Protein AF-A0A453TBJ2-F1 (afdb_monomer)

Nearest PDB structures (foldseek):
  1fzt-assembly1_A  TM=4.111E-01  e=8.953E+00  Schizosaccharomyces pombe

Foldseek 3Di:
DPVVPDDPVNVLVVLAPDQAEQEEDDPVSVVVQVSSCVSHPPVRHYHYHYPDDDDDDPACDDPRDRVCVVCVDLVNVVVDDDPPQDPVNNVVCSVCVVVVVVVVVVVVVD

Sequence (110 aa):
MDYSKMGSEKAKEMIKDKCVTVVGYGNSALDIANECANINGMEKPCTMVVRTKQWIIPNFYAWGINISNFYLTRFAELLIHKPGEGFLLSILATVLTPLVLQHVSILYNS

InterPro domains:
  IPR020946 Flavin monooxygenase-like [PF00743] (10-82)
  IPR036188 FAD/NAD(P)-binding domain superfamily [G3DSA:3.50.50.60] (2-77)
  IPR036188 FAD/NAD(P)-binding domain superfamily [SSF51905] (13-59)

Structure (mmCIF, N/CA/C/O backbone):
data_AF-A0A453TBJ2-F1
#
_entry.id   AF-A0A453TBJ2-F1
#
loop_
_atom_site.group_PDB
_atom_site.id
_atom_site.type_symbol
_atom_site.label_atom_id
_atom_site.label_alt_id
_atom_site.label_comp_id
_atom_site.label_asym_id
_atom_site.label_entity_id
_atom_site.label_seq_id
_atom_site.pdbx_PDB_ins_code
_atom_site.Cartn_x
_atom_site.Cartn_y
_atom_site.Cartn_z
_atom_site.occupancy
_atom_site.B_iso_or_equiv
_atom_site.auth_seq_id
_atom_site.auth_comp_id
_atom_site.auth_asym_id
_atom_site.auth_atom_id
_atom_site.pdbx_PDB_model_num
ATOM 1 N N . MET A 1 1 ? -23.161 13.643 2.243 1.00 68.12 1 MET A N 1
ATOM 2 C CA . MET A 1 1 ? -22.044 13.750 3.208 1.00 68.12 1 MET A CA 1
ATOM 3 C C . MET A 1 1 ? -20.788 14.017 2.395 1.00 68.12 1 MET A C 1
ATOM 5 O O . MET A 1 1 ? -20.590 13.317 1.412 1.00 68.12 1 MET A O 1
ATOM 9 N N . ASP A 1 2 ? -20.019 15.057 2.713 1.00 84.25 2 ASP A N 1
ATOM 10 C CA . ASP A 1 2 ? -18.850 15.460 1.916 1.00 84.25 2 ASP A CA 1
ATOM 11 C C . ASP A 1 2 ? -17.576 14.827 2.506 1.00 84.25 2 ASP A C 1
ATOM 13 O O . ASP A 1 2 ? -16.939 15.393 3.393 1.00 84.25 2 ASP A O 1
ATOM 17 N N . TYR A 1 3 ? -17.256 13.599 2.076 1.00 80.19 3 TYR A N 1
ATOM 18 C CA . TYR A 1 3 ? -16.132 12.807 2.609 1.00 80.19 3 TYR A CA 1
ATOM 19 C C . TYR A 1 3 ? -14.767 13.450 2.347 1.00 80.19 3 TYR A C 1
ATOM 21 O O . TYR A 1 3 ? -13.833 13.236 3.110 1.00 80.19 3 TYR A O 1
ATOM 29 N N . SER A 1 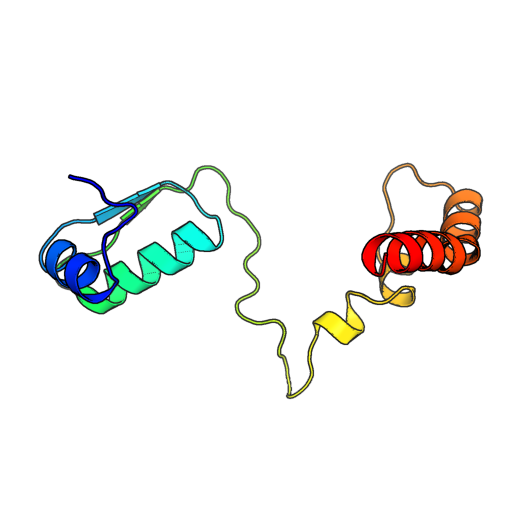4 ? -14.665 14.284 1.310 1.00 82.19 4 SER A N 1
ATOM 30 C CA . SER A 1 4 ? -13.430 14.989 0.950 1.00 82.19 4 SER A CA 1
ATOM 31 C C . SER A 1 4 ? -12.973 15.998 2.012 1.00 82.19 4 SER A C 1
ATOM 33 O O . SER A 1 4 ? -11.787 16.286 2.129 1.00 82.19 4 SER A O 1
ATOM 35 N N . LYS A 1 5 ? -13.911 16.507 2.821 1.00 87.81 5 LYS A N 1
ATOM 36 C CA . LYS A 1 5 ? -13.659 17.456 3.918 1.00 87.81 5 LYS A CA 1
ATOM 37 C C . LYS A 1 5 ? -13.652 16.779 5.289 1.00 87.81 5 LYS A C 1
ATOM 39 O O . LYS A 1 5 ? -13.664 17.453 6.320 1.00 87.81 5 LYS A O 1
ATOM 44 N N . MET A 1 6 ? -13.700 15.450 5.319 1.00 84.19 6 MET A N 1
ATOM 45 C CA . MET A 1 6 ? -13.696 14.687 6.557 1.00 84.19 6 MET A CA 1
ATOM 46 C C . MET A 1 6 ? -12.268 14.616 7.102 1.00 84.19 6 MET A C 1
ATOM 48 O O . MET A 1 6 ? -11.373 14.092 6.450 1.00 84.19 6 MET A O 1
ATOM 52 N N . GLY A 1 7 ? -12.049 15.165 8.298 1.00 87.94 7 GLY A N 1
ATOM 53 C CA . GLY A 1 7 ? -10.768 15.029 8.998 1.00 87.94 7 GLY A CA 1
ATOM 54 C C . GLY A 1 7 ? -10.516 13.593 9.475 1.00 87.94 7 GLY A C 1
ATOM 55 O O . GLY A 1 7 ? -11.464 12.819 9.637 1.00 87.94 7 GLY A O 1
ATOM 56 N N . SER A 1 8 ? -9.250 13.262 9.756 1.00 87.19 8 SER A N 1
ATOM 57 C CA . SER A 1 8 ? -8.821 11.906 10.145 1.00 87.19 8 SER A CA 1
ATOM 58 C C . SER A 1 8 ? -9.580 11.357 11.353 1.00 87.19 8 SER A C 1
ATOM 60 O O . SER A 1 8 ? -9.993 10.204 11.350 1.00 87.19 8 SER A O 1
ATOM 62 N N . GLU A 1 9 ? -9.814 12.181 12.374 1.00 89.38 9 GLU A N 1
ATOM 63 C CA . GLU A 1 9 ? -10.438 11.730 13.623 1.00 89.38 9 GLU A CA 1
ATOM 64 C C . GLU A 1 9 ? -11.899 11.316 13.416 1.00 89.38 9 GLU A C 1
ATOM 66 O O . GLU A 1 9 ? -12.311 10.241 13.847 1.00 89.38 9 GLU A O 1
ATOM 71 N N . LYS A 1 10 ? -12.658 12.100 12.639 1.00 90.69 10 LYS A N 1
ATOM 72 C CA . LYS A 1 10 ? -14.038 11.743 12.270 1.00 90.69 10 LYS A CA 1
ATOM 73 C C . LYS A 1 10 ? -14.088 10.491 11.396 1.00 90.69 10 LYS A C 1
ATOM 75 O O . LYS A 1 10 ? -15.009 9.690 11.532 1.00 90.69 10 LYS A O 1
ATOM 80 N N . ALA A 1 11 ? -1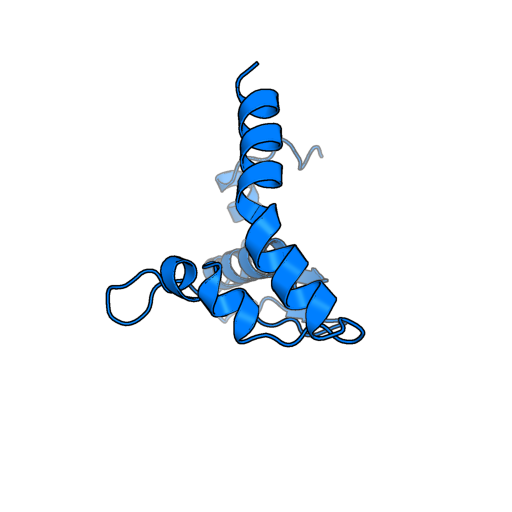3.108 10.305 10.510 1.00 89.19 11 ALA A N 1
ATOM 81 C CA . ALA A 1 11 ? -13.021 9.099 9.692 1.00 89.19 11 ALA A CA 1
ATOM 82 C C . ALA A 1 11 ? -12.773 7.850 10.558 1.00 89.19 11 ALA A C 1
ATOM 84 O O . ALA A 1 11 ? -13.446 6.837 10.368 1.00 89.19 11 ALA A O 1
ATOM 85 N N . LYS A 1 12 ? -11.890 7.938 11.563 1.00 90.81 12 LYS A N 1
ATOM 86 C CA . LYS A 1 12 ? -11.621 6.840 12.507 1.00 90.81 12 LYS A CA 1
ATOM 87 C C . LYS A 1 12 ? -12.863 6.440 13.299 1.00 90.81 12 LYS A C 1
ATOM 89 O O . LYS A 1 12 ? -13.183 5.255 13.366 1.00 90.81 12 LYS A O 1
ATOM 94 N N . GLU A 1 13 ? -13.600 7.412 13.838 1.00 91.75 13 GLU A N 1
ATOM 95 C CA . GLU A 1 13 ? -14.873 7.160 14.530 1.00 91.75 13 GLU A CA 1
ATOM 96 C C . GLU A 1 13 ? -15.902 6.487 13.616 1.00 91.75 13 GLU A C 1
ATOM 98 O O . GLU A 1 13 ? -16.654 5.617 14.049 1.00 91.75 13 GLU A O 1
ATOM 103 N N . MET A 1 14 ? -15.923 6.855 12.332 1.00 89.25 14 MET A N 1
ATOM 104 C CA . MET A 1 14 ? -16.824 6.245 11.360 1.00 89.25 14 MET A CA 1
ATOM 105 C C . MET A 1 14 ? -16.438 4.823 10.965 1.00 89.25 14 MET A C 1
ATOM 107 O O . MET A 1 14 ? -17.331 4.085 10.550 1.00 89.25 14 MET A O 1
ATOM 111 N N . ILE A 1 15 ? -15.159 4.461 11.023 1.00 91.00 15 ILE A N 1
ATOM 112 C CA . ILE A 1 15 ? -14.652 3.128 10.667 1.00 91.00 15 ILE A CA 1
ATOM 113 C C . ILE A 1 15 ? -14.777 2.159 11.840 1.00 91.00 15 ILE A C 1
ATOM 115 O O . ILE A 1 15 ? -15.004 0.963 11.621 1.00 91.00 15 ILE A O 1
ATOM 119 N N . LYS A 1 16 ? -14.657 2.681 13.066 1.00 91.44 16 LYS A N 1
ATOM 120 C CA . LYS A 1 16 ? -14.771 1.902 14.291 1.00 91.44 16 LYS A CA 1
ATOM 121 C C . LYS A 1 16 ? -16.045 1.067 14.266 1.00 91.44 16 LYS A C 1
ATOM 123 O O . LYS A 1 16 ? -17.127 1.547 13.926 1.00 91.44 16 LYS A O 1
ATOM 128 N N . ASP A 1 17 ? -15.899 -0.198 14.627 1.00 90.25 17 ASP A N 1
ATOM 129 C CA . ASP A 1 17 ? -16.997 -1.142 14.752 1.00 90.25 17 ASP A CA 1
ATOM 130 C C . ASP A 1 17 ? -17.713 -1.518 13.441 1.00 90.25 17 ASP A C 1
ATOM 132 O O . ASP A 1 17 ? -18.766 -2.163 13.488 1.00 90.25 17 ASP A O 1
ATOM 136 N N . LYS A 1 18 ? -17.138 -1.211 12.271 1.00 90.12 18 LYS A N 1
ATOM 137 C CA . LYS A 1 18 ? -17.712 -1.572 10.965 1.00 90.12 18 LYS A CA 1
ATOM 138 C C . LYS A 1 18 ? -16.867 -2.589 10.208 1.00 90.12 18 LYS A C 1
ATOM 140 O O . LYS A 1 18 ? -15.643 -2.529 10.209 1.00 90.12 18 LYS A O 1
ATOM 145 N N . CYS A 1 19 ? -17.537 -3.484 9.482 1.00 90.69 19 CYS A N 1
ATOM 146 C CA . CYS A 1 19 ? -16.883 -4.366 8.520 1.00 90.69 19 CYS A CA 1
ATOM 147 C C . CYS A 1 19 ? -16.519 -3.564 7.265 1.00 90.69 19 CYS A C 1
ATOM 149 O O . CYS A 1 19 ? -17.401 -3.153 6.509 1.00 90.69 19 CYS A O 1
ATOM 151 N N . VAL A 1 20 ? -15.225 -3.334 7.048 1.00 93.75 20 VAL A N 1
ATOM 152 C CA . VAL A 1 20 ? -14.720 -2.569 5.902 1.00 93.75 20 VAL A CA 1
ATOM 153 C C . VAL A 1 20 ? -14.164 -3.517 4.850 1.00 93.75 20 VAL A C 1
ATOM 155 O O . VAL A 1 20 ? -13.367 -4.403 5.160 1.00 93.75 20 VAL A O 1
ATOM 158 N N . THR A 1 21 ? -14.564 -3.302 3.595 1.00 95.12 21 THR A N 1
ATOM 159 C CA . THR A 1 21 ? -13.961 -3.962 2.434 1.00 95.12 21 THR A CA 1
ATOM 160 C C . THR A 1 21 ? -13.258 -2.930 1.562 1.00 95.12 21 THR A C 1
ATOM 162 O O . THR A 1 21 ? -13.902 -2.014 1.054 1.00 95.12 21 THR A O 1
ATOM 165 N N . VAL A 1 22 ? -11.948 -3.083 1.376 1.00 94.81 22 VAL A N 1
ATOM 166 C CA . VAL A 1 22 ? -11.139 -2.227 0.500 1.00 94.81 22 VAL A CA 1
ATOM 167 C C . VAL A 1 22 ? -10.960 -2.920 -0.845 1.00 94.81 22 VAL A C 1
ATOM 169 O O . VAL A 1 22 ? -10.534 -4.071 -0.909 1.00 94.81 22 VAL A O 1
ATOM 172 N N . VAL A 1 23 ? -11.283 -2.227 -1.935 1.00 94.69 23 VAL A N 1
ATOM 173 C CA . VAL A 1 23 ? -11.125 -2.755 -3.296 1.00 94.69 23 VAL A CA 1
ATOM 174 C C . VAL A 1 23 ? -9.924 -2.088 -3.953 1.00 94.69 23 VAL A C 1
ATOM 176 O O . VAL A 1 23 ? -9.929 -0.881 -4.180 1.00 94.69 23 VAL A O 1
ATOM 179 N N . GLY A 1 24 ? -8.911 -2.882 -4.292 1.00 92.44 24 GLY A N 1
ATOM 180 C CA . GLY A 1 24 ? -7.666 -2.402 -4.887 1.00 92.44 24 GLY A CA 1
ATOM 181 C C . GLY A 1 24 ? -6.429 -2.803 -4.086 1.00 92.44 24 GLY A C 1
ATOM 182 O O . GLY A 1 24 ? -6.520 -3.224 -2.940 1.00 92.44 24 GLY A O 1
ATOM 183 N N . TYR A 1 25 ? -5.268 -2.684 -4.728 1.00 91.75 25 TYR A N 1
ATOM 184 C CA . TYR A 1 25 ? -3.961 -3.063 -4.175 1.00 91.75 25 TYR A CA 1
ATOM 185 C C . TYR A 1 25 ? -2.882 -2.035 -4.554 1.00 91.75 25 TYR A C 1
ATOM 187 O O . TYR A 1 25 ? -1.759 -2.379 -4.899 1.00 91.75 25 TYR A O 1
ATOM 195 N N . GLY A 1 26 ? -3.258 -0.756 -4.592 1.00 90.38 26 GLY A N 1
ATOM 196 C CA . GLY A 1 26 ? -2.299 0.344 -4.710 1.00 90.38 26 GLY A CA 1
ATOM 197 C C . GLY A 1 26 ? -1.855 0.830 -3.330 1.00 90.38 26 GLY A C 1
ATOM 198 O O . GLY A 1 26 ? -2.463 0.459 -2.326 1.00 90.38 26 GLY A O 1
ATOM 199 N N . ASN A 1 27 ? -0.860 1.719 -3.290 1.00 88.50 27 ASN A N 1
ATOM 200 C CA . ASN A 1 27 ? -0.322 2.278 -2.041 1.00 88.50 27 ASN A CA 1
ATOM 201 C C . ASN A 1 27 ? -1.429 2.840 -1.131 1.00 88.50 27 ASN A C 1
ATOM 203 O O . ASN A 1 27 ? -1.569 2.399 0.001 1.00 88.50 27 ASN A O 1
ATOM 207 N N . SER A 1 28 ? -2.321 3.681 -1.666 1.00 90.56 28 SER A N 1
ATOM 208 C CA . SER A 1 28 ? -3.427 4.246 -0.880 1.00 90.56 28 SER A CA 1
ATOM 209 C C . SER A 1 28 ? -4.401 3.190 -0.346 1.00 90.56 28 SER A C 1
ATOM 211 O O . SER A 1 28 ? -4.927 3.338 0.749 1.00 90.56 28 SER A O 1
ATOM 213 N N . ALA A 1 29 ? -4.661 2.118 -1.103 1.00 92.62 29 ALA A N 1
ATOM 214 C CA . ALA A 1 29 ? -5.560 1.052 -0.658 1.00 92.62 29 ALA A CA 1
ATOM 215 C C . ALA A 1 29 ? -4.949 0.257 0.506 1.00 92.62 29 ALA A C 1
ATOM 217 O O . ALA A 1 29 ? -5.661 -0.125 1.433 1.00 92.62 29 ALA A O 1
ATOM 218 N N . LEU A 1 30 ? -3.634 0.035 0.465 1.00 92.06 30 LEU A N 1
ATOM 219 C CA . LEU A 1 30 ? -2.886 -0.612 1.540 1.00 92.06 30 LEU A CA 1
ATOM 220 C C . LEU A 1 30 ? -2.859 0.250 2.796 1.00 92.06 30 LEU A C 1
ATOM 222 O O . LEU A 1 30 ? -3.147 -0.268 3.871 1.00 92.06 30 LEU A O 1
ATOM 226 N N . ASP A 1 31 ? -2.601 1.548 2.648 1.00 91.81 31 ASP A N 1
ATOM 227 C CA . ASP A 1 31 ? -2.606 2.493 3.765 1.00 91.81 31 ASP A CA 1
ATOM 228 C C . ASP A 1 31 ? -3.980 2.513 4.454 1.00 91.81 31 ASP A C 1
ATOM 230 O O . ASP A 1 31 ? -4.072 2.306 5.663 1.00 91.81 31 ASP A O 1
ATOM 234 N N . ILE A 1 32 ? -5.065 2.628 3.678 1.00 92.44 32 ILE A N 1
ATOM 235 C CA . ILE A 1 32 ? -6.443 2.610 4.199 1.00 92.44 32 ILE A CA 1
ATOM 236 C C . ILE A 1 32 ? -6.764 1.282 4.891 1.00 92.44 32 ILE A C 1
ATOM 238 O O . ILE A 1 32 ? -7.367 1.270 5.965 1.00 92.44 32 ILE A O 1
ATOM 242 N N . ALA A 1 3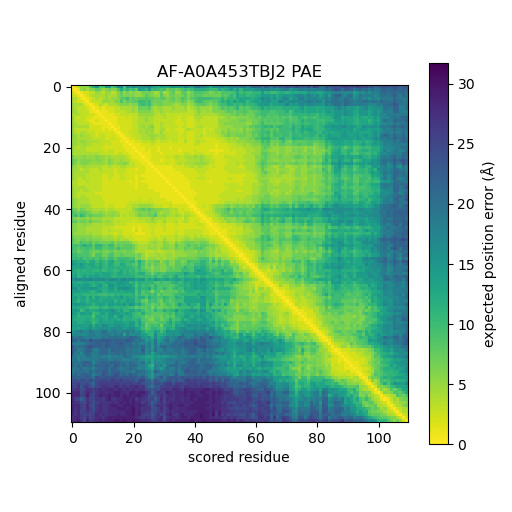3 ? -6.392 0.149 4.293 1.00 93.50 33 ALA A N 1
ATOM 243 C CA . ALA A 1 33 ? -6.661 -1.155 4.890 1.00 93.50 33 ALA A CA 1
ATOM 244 C C . ALA A 1 33 ? -5.883 -1.359 6.193 1.00 93.50 33 ALA A C 1
ATOM 246 O O . ALA A 1 33 ? -6.426 -1.927 7.140 1.00 93.50 33 ALA A O 1
ATOM 247 N N . ASN A 1 34 ? -4.647 -0.861 6.259 1.00 92.56 34 ASN A N 1
ATOM 248 C CA . ASN A 1 34 ? -3.828 -0.908 7.462 1.00 92.56 34 ASN A CA 1
ATOM 249 C C . ASN A 1 34 ? -4.421 -0.028 8.574 1.00 92.56 34 ASN A C 1
ATOM 251 O O . ASN A 1 34 ? -4.548 -0.476 9.712 1.00 92.56 34 ASN A O 1
ATOM 255 N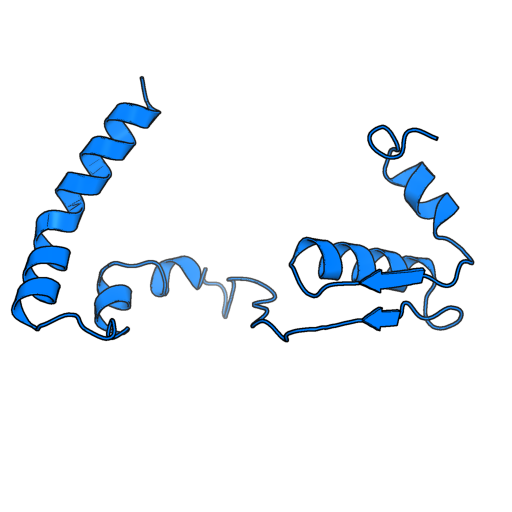 N . GLU A 1 35 ? -4.885 1.183 8.245 1.00 92.19 35 GLU A N 1
ATOM 256 C CA . GLU A 1 35 ? -5.614 2.037 9.191 1.00 92.19 35 GLU A CA 1
ATOM 257 C C . GLU A 1 35 ? -6.886 1.356 9.711 1.00 92.19 35 GLU A C 1
ATOM 259 O O . GLU A 1 35 ? -7.121 1.314 10.920 1.00 92.19 35 GLU A O 1
ATOM 264 N N . CYS A 1 36 ? -7.685 0.766 8.819 1.00 93.00 36 CYS A N 1
ATOM 265 C CA . CYS A 1 36 ? -8.914 0.069 9.196 1.00 93.00 36 CYS A CA 1
ATOM 266 C C . CYS A 1 36 ? -8.636 -1.153 10.085 1.00 93.00 36 CYS A C 1
ATOM 268 O O . CYS A 1 36 ? -9.351 -1.371 11.065 1.00 93.00 36 CYS A O 1
ATOM 270 N N . ALA A 1 37 ? -7.600 -1.935 9.769 1.00 93.19 37 ALA A N 1
ATOM 271 C CA . ALA A 1 37 ? -7.179 -3.081 10.571 1.00 93.19 37 ALA A CA 1
ATOM 272 C C . ALA A 1 37 ? -6.675 -2.656 11.960 1.00 93.19 37 ALA A C 1
ATOM 274 O O . ALA A 1 37 ? -6.998 -3.307 12.951 1.00 93.19 37 ALA A O 1
ATOM 275 N N . ASN A 1 38 ? -5.945 -1.542 12.051 1.00 92.94 38 ASN A N 1
ATOM 276 C CA . ASN A 1 38 ? -5.448 -1.015 13.321 1.00 92.94 38 ASN A CA 1
ATOM 277 C C . ASN A 1 38 ? -6.577 -0.502 14.235 1.00 92.94 38 ASN A C 1
ATOM 279 O O . ASN A 1 38 ? -6.506 -0.663 15.449 1.00 92.94 38 ASN A O 1
ATOM 283 N N . ILE A 1 39 ? -7.632 0.096 13.668 1.00 93.12 39 ILE A N 1
ATOM 284 C CA . ILE A 1 39 ? -8.772 0.625 14.440 1.00 93.12 39 ILE A CA 1
ATOM 285 C C . ILE A 1 39 ? -9.677 -0.497 14.962 1.00 93.12 39 ILE A C 1
ATOM 287 O O . ILE A 1 39 ? -10.117 -0.447 16.109 1.00 93.12 39 ILE A O 1
ATOM 291 N N . ASN A 1 40 ? -9.986 -1.484 14.117 1.00 91.12 40 ASN A N 1
ATOM 292 C CA . ASN A 1 40 ? -10.972 -2.524 14.426 1.00 91.12 40 ASN A CA 1
ATOM 293 C C . ASN A 1 40 ? -10.366 -3.791 15.050 1.00 91.12 40 ASN A C 1
ATOM 295 O O . ASN A 1 40 ? -11.095 -4.609 15.615 1.00 91.12 40 ASN A O 1
ATOM 299 N N . GLY A 1 41 ? -9.046 -3.965 14.955 1.00 88.44 41 GLY A N 1
ATOM 300 C CA . GLY A 1 41 ? -8.348 -5.132 15.478 1.00 88.44 41 GLY A CA 1
ATOM 301 C C . GLY A 1 41 ? -8.830 -6.447 14.858 1.00 88.44 41 GLY A C 1
ATOM 302 O O . GLY A 1 41 ? -9.342 -6.495 13.739 1.00 88.44 41 GLY A O 1
ATOM 303 N N . MET A 1 42 ? -8.661 -7.545 15.601 1.00 86.62 42 MET A N 1
ATOM 304 C CA . MET A 1 42 ? -9.058 -8.880 15.134 1.00 86.62 42 MET A CA 1
ATOM 305 C C . MET A 1 42 ? -10.566 -9.148 15.238 1.00 86.62 42 MET A C 1
ATOM 307 O O . MET A 1 42 ? -11.050 -10.090 14.616 1.00 86.62 42 MET A O 1
ATOM 311 N N . GLU A 1 43 ? -11.316 -8.342 15.998 1.00 88.75 43 GLU A N 1
ATOM 312 C CA . GLU A 1 43 ? -12.757 -8.550 16.199 1.00 88.75 43 GLU A CA 1
ATOM 313 C C . GLU A 1 43 ? -13.569 -8.274 14.928 1.00 88.75 43 GLU A C 1
ATOM 315 O O . GLU A 1 43 ? -14.550 -8.966 14.652 1.00 88.75 43 GLU A O 1
ATOM 320 N N . LYS A 1 44 ? -13.156 -7.278 14.133 1.00 89.56 44 LYS A N 1
ATOM 321 C CA . LYS A 1 44 ? -13.805 -6.904 12.868 1.00 89.56 44 LYS A CA 1
ATOM 322 C C . LYS A 1 44 ? -12.762 -6.782 11.756 1.00 89.56 44 LYS A C 1
ATOM 324 O O . LYS A 1 44 ? -12.245 -5.688 11.516 1.00 89.56 44 LYS A O 1
ATOM 329 N N . PRO A 1 45 ? -12.443 -7.892 11.065 1.00 87.69 45 PRO A N 1
ATOM 330 C CA . PRO A 1 45 ? -11.358 -7.911 10.095 1.00 87.69 45 PRO A CA 1
ATOM 331 C C . PRO A 1 45 ? -11.652 -7.007 8.892 1.00 87.69 45 PRO A C 1
ATOM 333 O O . PRO A 1 45 ? -12.759 -6.996 8.346 1.00 87.69 45 PRO A O 1
ATOM 336 N N . CYS A 1 46 ? -10.630 -6.278 8.441 1.00 92.62 46 CYS A N 1
ATOM 337 C CA . CYS A 1 46 ? -10.669 -5.555 7.174 1.00 92.62 46 CYS A CA 1
ATOM 338 C C . CYS A 1 46 ? -10.411 -6.536 6.022 1.00 92.62 46 CYS A C 1
ATOM 340 O O . CYS A 1 46 ? -9.385 -7.215 5.996 1.00 92.62 46 CYS A O 1
ATOM 342 N N . THR A 1 47 ? -11.340 -6.622 5.068 1.00 94.06 47 THR A N 1
ATOM 343 C CA . THR A 1 47 ? -11.195 -7.496 3.895 1.00 94.06 47 THR A CA 1
ATOM 344 C C . THR A 1 47 ? -10.672 -6.692 2.713 1.00 94.06 47 THR A C 1
ATOM 346 O O . THR A 1 47 ? -11.236 -5.657 2.370 1.00 94.06 47 THR A O 1
ATOM 349 N N . MET A 1 48 ? -9.620 -7.168 2.049 1.00 94.31 48 MET A N 1
ATOM 350 C CA . MET A 1 48 ? -9.100 -6.535 0.836 1.00 94.31 48 MET A CA 1
ATOM 351 C C . MET A 1 48 ? -9.385 -7.399 -0.392 1.00 94.31 48 MET A C 1
ATOM 353 O O . MET A 1 48 ? -9.044 -8.579 -0.427 1.00 94.31 48 MET A O 1
ATOM 357 N N . VAL A 1 49 ? -9.984 -6.798 -1.420 1.00 95.00 49 VAL A N 1
ATOM 358 C CA . VAL A 1 49 ? -10.259 -7.446 -2.706 1.00 95.00 49 VAL A CA 1
ATOM 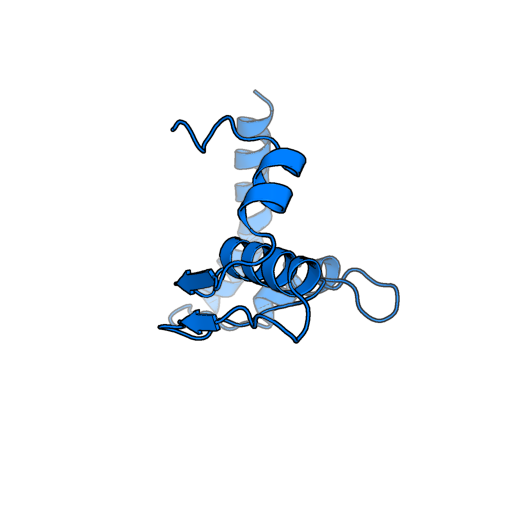359 C C . VAL A 1 49 ? -9.244 -6.967 -3.735 1.00 95.00 49 VAL A C 1
ATOM 361 O O . VAL A 1 49 ? -9.250 -5.806 -4.155 1.00 95.00 49 VAL A O 1
ATOM 364 N N . VAL A 1 50 ? -8.381 -7.884 -4.168 1.00 94.00 50 VAL A N 1
ATOM 365 C CA . VAL A 1 50 ? -7.266 -7.609 -5.079 1.00 94.00 50 VAL A CA 1
ATOM 366 C C . VAL A 1 50 ? -7.545 -8.222 -6.446 1.00 94.00 50 VAL A C 1
ATOM 368 O O . VAL A 1 50 ? -7.759 -9.425 -6.556 1.00 94.00 50 VAL A O 1
ATOM 371 N N . ARG A 1 51 ? -7.515 -7.401 -7.504 1.00 91.38 51 ARG A N 1
ATOM 372 C CA . ARG A 1 51 ? -7.594 -7.887 -8.896 1.00 91.38 51 ARG A CA 1
ATOM 373 C C . ARG A 1 51 ? -6.237 -8.366 -9.406 1.00 91.38 51 ARG A C 1
ATOM 375 O O . ARG A 1 51 ? -6.118 -9.475 -9.910 1.00 91.38 51 ARG A O 1
ATOM 382 N N . THR A 1 52 ? -5.218 -7.523 -9.240 1.00 88.88 52 THR A N 1
ATOM 383 C CA . THR A 1 52 ? -3.852 -7.770 -9.709 1.00 88.88 52 THR A CA 1
ATOM 384 C C . THR A 1 52 ? -2.889 -7.475 -8.574 1.00 88.88 52 THR A C 1
ATOM 386 O O . THR A 1 52 ? -2.872 -6.361 -8.053 1.00 88.88 52 THR A O 1
ATOM 389 N N . LYS A 1 53 ? -2.080 -8.466 -8.195 1.00 83.19 53 LYS A N 1
ATOM 390 C CA . LYS A 1 53 ? -1.017 -8.278 -7.204 1.00 83.19 53 LYS A CA 1
ATOM 391 C C . LYS A 1 53 ? 0.090 -7.393 -7.785 1.00 83.19 53 LYS A C 1
ATOM 393 O O . LYS A 1 53 ? 0.568 -7.651 -8.888 1.00 83.19 53 LYS A O 1
ATOM 398 N N . GLN A 1 54 ? 0.487 -6.364 -7.046 1.00 85.25 54 GLN A N 1
ATOM 399 C CA . GLN A 1 54 ? 1.632 -5.510 -7.372 1.00 85.25 54 GLN A CA 1
ATOM 400 C C . GLN A 1 54 ? 2.794 -5.823 -6.421 1.00 85.25 54 GLN A C 1
ATOM 402 O O . GLN A 1 54 ? 2.597 -6.399 -5.352 1.00 85.25 54 GLN A O 1
ATOM 407 N N . TRP A 1 55 ? 4.018 -5.481 -6.813 1.00 86.75 55 TRP A N 1
ATOM 408 C CA . TRP A 1 55 ? 5.158 -5.566 -5.903 1.00 86.75 55 TRP A CA 1
ATOM 409 C C . TRP A 1 55 ? 5.075 -4.419 -4.896 1.00 86.75 55 TRP A C 1
ATOM 411 O O . TRP A 1 55 ? 5.027 -3.260 -5.300 1.00 86.75 55 TRP A O 1
ATOM 421 N N . ILE A 1 56 ? 5.049 -4.742 -3.601 1.00 81.94 56 ILE A N 1
ATOM 422 C CA . ILE A 1 56 ? 5.100 -3.747 -2.524 1.00 81.94 56 ILE A CA 1
ATOM 423 C C . ILE A 1 56 ? 6.514 -3.726 -1.967 1.00 81.94 56 ILE A C 1
ATOM 425 O O . ILE A 1 56 ? 7.046 -4.761 -1.565 1.00 81.94 56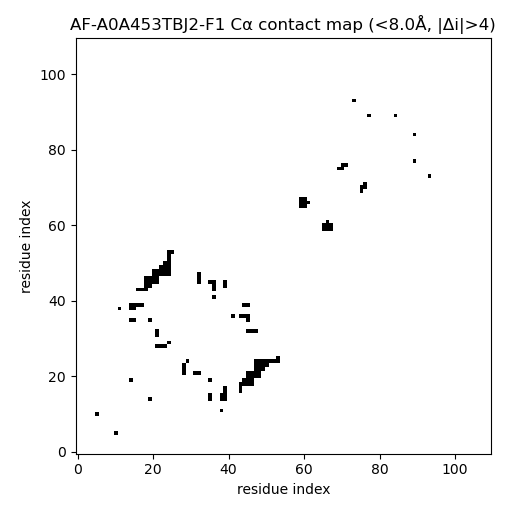 ILE A O 1
ATOM 429 N N . ILE A 1 57 ? 7.090 -2.532 -1.909 1.00 80.50 57 ILE A N 1
ATOM 430 C CA . ILE A 1 57 ? 8.331 -2.269 -1.191 1.00 80.50 57 ILE A CA 1
ATOM 431 C C . ILE A 1 57 ? 7.928 -1.527 0.094 1.00 80.50 57 ILE A C 1
ATOM 433 O O . ILE A 1 57 ? 7.458 -0.396 -0.009 1.00 80.50 57 ILE A O 1
ATOM 437 N N . PRO A 1 58 ? 8.047 -2.143 1.287 1.00 70.94 58 PRO A N 1
ATOM 438 C CA . PRO A 1 58 ? 7.534 -1.567 2.535 1.00 70.94 58 PRO A CA 1
ATOM 439 C C . PRO A 1 58 ? 8.267 -0.279 2.930 1.00 70.94 58 PRO A C 1
ATOM 441 O O . PRO A 1 58 ? 7.662 0.656 3.443 1.00 70.94 58 PRO A O 1
ATOM 444 N N . ASN A 1 59 ? 9.571 -0.213 2.669 1.00 75.69 59 ASN A N 1
ATOM 445 C CA . ASN A 1 59 ? 10.376 0.992 2.770 1.00 75.69 59 ASN A CA 1
ATOM 446 C C . ASN A 1 59 ? 11.598 0.875 1.846 1.00 75.69 59 ASN A C 1
ATOM 448 O O . ASN A 1 59 ? 12.126 -0.208 1.607 1.00 75.69 59 ASN A O 1
ATOM 452 N N . PHE A 1 60 ? 12.084 2.005 1.336 1.00 76.75 60 PHE A N 1
ATOM 453 C CA . PHE A 1 60 ? 13.320 2.058 0.546 1.00 76.75 60 PHE A CA 1
ATOM 454 C C . PHE A 1 60 ? 14.576 2.085 1.429 1.00 76.75 60 PHE A C 1
ATOM 456 O O . PHE A 1 60 ? 15.601 2.631 1.040 1.00 76.75 60 PHE A O 1
ATOM 463 N N . TYR A 1 61 ? 14.512 1.531 2.638 1.00 81.12 61 TYR A N 1
ATOM 464 C CA . TYR A 1 61 ? 15.592 1.609 3.613 1.00 81.12 61 TYR A CA 1
ATOM 465 C C . TYR A 1 61 ? 15.982 0.205 4.065 1.00 81.12 61 TYR A C 1
ATOM 467 O O . TYR A 1 61 ? 15.237 -0.443 4.795 1.00 81.12 61 TYR A O 1
ATOM 475 N N . ALA A 1 62 ? 17.157 -0.262 3.642 1.00 77.94 62 ALA A N 1
ATOM 476 C CA . ALA A 1 62 ? 17.731 -1.528 4.094 1.00 77.94 62 ALA A CA 1
ATOM 477 C C . ALA A 1 62 ? 19.121 -1.285 4.675 1.00 77.94 62 ALA A C 1
ATOM 479 O O . ALA A 1 62 ? 19.888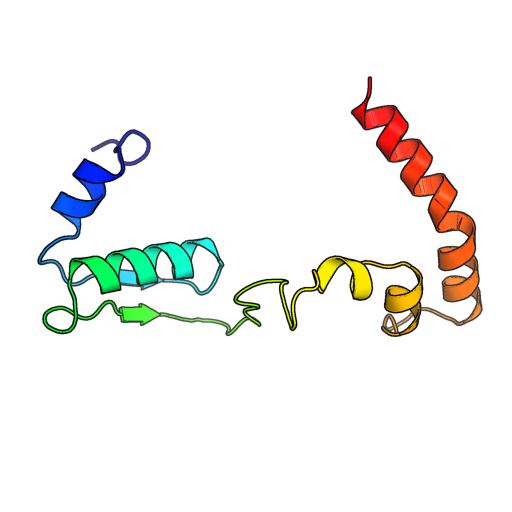 -0.479 4.155 1.00 77.94 62 ALA A O 1
ATOM 480 N N . TRP A 1 63 ? 19.436 -1.986 5.767 1.00 79.81 63 TRP A N 1
ATOM 481 C CA . TRP A 1 63 ? 20.753 -1.964 6.419 1.00 79.81 63 TRP A CA 1
ATOM 482 C C . TRP A 1 63 ? 21.316 -0.566 6.727 1.00 79.81 63 TRP A C 1
ATOM 484 O O . TRP A 1 63 ? 22.526 -0.367 6.715 1.00 79.81 63 TRP A O 1
ATOM 494 N N . GLY A 1 64 ? 20.454 0.414 7.014 1.00 81.81 64 GLY A N 1
ATOM 495 C CA . GLY A 1 64 ? 20.909 1.776 7.306 1.00 81.81 64 GLY A CA 1
ATOM 496 C C . GLY A 1 64 ? 21.169 2.642 6.070 1.00 81.81 64 GLY A C 1
ATOM 497 O O . GLY A 1 64 ? 21.706 3.736 6.212 1.00 81.81 64 GLY A O 1
ATOM 498 N N . ILE A 1 65 ? 20.811 2.177 4.869 1.00 80.81 65 ILE A N 1
ATOM 499 C CA . ILE A 1 65 ? 21.049 2.899 3.619 1.00 80.81 65 ILE A CA 1
ATOM 500 C C . ILE A 1 65 ? 19.754 3.001 2.810 1.00 80.81 65 ILE A C 1
ATOM 502 O O . ILE A 1 65 ? 18.948 2.068 2.750 1.00 80.81 65 ILE A O 1
ATOM 506 N N . ASN A 1 66 ? 19.560 4.154 2.166 1.00 81.00 66 ASN A N 1
ATOM 507 C CA . ASN A 1 66 ? 18.463 4.357 1.233 1.00 81.00 66 ASN A CA 1
ATOM 508 C C . ASN A 1 66 ? 18.743 3.593 -0.076 1.00 81.00 66 ASN A C 1
ATOM 510 O O . ASN A 1 66 ? 19.604 3.976 -0.864 1.00 81.00 66 ASN A O 1
ATOM 514 N N . ILE A 1 67 ? 18.008 2.506 -0.300 1.00 80.94 67 ILE A N 1
ATOM 515 C CA . ILE A 1 67 ? 18.103 1.620 -1.466 1.00 80.94 67 ILE A CA 1
ATOM 516 C C . ILE A 1 67 ? 17.751 2.365 -2.758 1.00 80.94 67 ILE A C 1
ATOM 518 O O . ILE A 1 67 ? 18.277 2.030 -3.822 1.00 80.94 67 ILE A O 1
ATOM 522 N N . SER A 1 68 ? 16.916 3.409 -2.679 1.00 78.69 68 SER A N 1
ATOM 523 C CA . SER A 1 68 ? 16.612 4.265 -3.830 1.00 78.69 68 SER A CA 1
ATOM 524 C C . SER A 1 68 ? 17.881 4.874 -4.411 1.00 78.69 68 SER A C 1
ATOM 526 O O . SER A 1 68 ? 18.013 4.942 -5.626 1.00 78.69 68 SER A O 1
ATOM 528 N N . ASN A 1 69 ? 18.857 5.232 -3.572 1.00 76.25 69 ASN A N 1
ATOM 529 C CA . ASN A 1 69 ? 20.123 5.798 -4.033 1.00 76.25 69 ASN A CA 1
ATOM 530 C C . ASN A 1 69 ? 21.004 4.790 -4.778 1.00 76.25 69 ASN A C 1
ATOM 532 O O . ASN A 1 69 ? 21.967 5.213 -5.403 1.00 76.25 69 ASN A O 1
ATOM 536 N N . PHE A 1 70 ? 20.713 3.489 -4.716 1.00 76.69 70 PHE A N 1
ATOM 537 C CA . PHE A 1 70 ? 21.412 2.472 -5.502 1.00 76.69 70 PHE A CA 1
ATOM 538 C C . PHE A 1 70 ? 20.638 2.114 -6.768 1.00 76.69 70 PHE A C 1
ATOM 540 O O . PHE A 1 70 ? 21.213 2.122 -7.855 1.00 76.69 70 PHE A O 1
ATOM 547 N N . TYR A 1 71 ? 19.338 1.840 -6.640 1.00 71.94 71 TYR A N 1
ATOM 548 C CA . TYR A 1 71 ? 18.506 1.373 -7.753 1.00 71.94 71 TYR A CA 1
ATOM 549 C C . TYR A 1 71 ? 18.024 2.489 -8.684 1.00 71.94 71 TYR A C 1
ATOM 551 O O . TYR A 1 71 ? 17.771 2.220 -9.853 1.00 71.94 71 TYR A O 1
ATOM 559 N N . LEU A 1 72 ? 17.933 3.736 -8.213 1.00 76.75 72 LEU A N 1
ATOM 560 C CA . LEU A 1 72 ? 17.582 4.903 -9.035 1.00 76.75 72 LEU A CA 1
ATOM 561 C C . LEU A 1 72 ? 18.838 5.650 -9.509 1.00 76.75 72 LEU A C 1
ATOM 563 O O . LEU A 1 72 ? 18.873 6.879 -9.553 1.00 76.75 72 LEU A O 1
ATOM 567 N N . THR A 1 73 ? 19.897 4.905 -9.834 1.00 76.44 73 THR A N 1
ATOM 568 C CA . THR A 1 73 ? 21.116 5.457 -10.436 1.00 76.44 73 THR A CA 1
ATOM 569 C C . THR A 1 73 ? 21.193 5.105 -11.912 1.00 76.44 73 THR A C 1
ATOM 571 O O . THR A 1 73 ? 20.745 4.045 -12.337 1.00 76.44 73 THR A O 1
ATOM 574 N N . ARG A 1 74 ? 21.864 5.962 -12.688 1.00 74.44 74 ARG A N 1
ATOM 575 C CA . ARG A 1 74 ? 22.212 5.708 -14.098 1.00 74.44 74 ARG A CA 1
ATOM 576 C C . ARG A 1 74 ? 22.889 4.356 -14.309 1.00 74.44 74 ARG A C 1
ATOM 578 O O . ARG A 1 74 ? 22.632 3.671 -15.288 1.00 74.44 74 ARG A O 1
ATOM 585 N N . PHE A 1 75 ? 23.767 3.977 -13.383 1.00 74.75 75 PHE A N 1
ATOM 586 C CA . PHE A 1 75 ? 24.464 2.700 -13.449 1.00 74.75 75 PHE A CA 1
ATOM 587 C C . PHE A 1 75 ? 23.506 1.522 -13.235 1.00 74.75 75 PHE A C 1
ATOM 589 O O . PHE A 1 75 ? 23.622 0.513 -13.921 1.00 74.75 75 PHE A O 1
ATOM 596 N N . ALA A 1 76 ? 22.522 1.659 -12.344 1.00 78.88 76 ALA A N 1
ATOM 597 C CA . ALA A 1 76 ? 21.496 0.640 -12.155 1.00 78.88 76 ALA A CA 1
ATOM 598 C C . ALA A 1 76 ? 20.550 0.506 -13.361 1.00 78.88 76 ALA A C 1
ATOM 600 O O . ALA A 1 76 ? 20.111 -0.605 -13.644 1.00 78.88 76 ALA A O 1
ATOM 601 N N . GLU A 1 77 ? 20.298 1.580 -14.121 1.00 76.12 77 GLU A N 1
ATOM 602 C CA . GLU A 1 77 ? 19.548 1.498 -15.388 1.00 76.12 77 GLU A CA 1
ATOM 603 C C . GLU A 1 77 ? 20.242 0.572 -16.404 1.00 76.12 77 GLU A C 1
ATOM 605 O O . GLU A 1 77 ? 19.562 -0.163 -17.111 1.00 76.12 77 GLU A O 1
ATOM 610 N N . LEU A 1 78 ? 21.582 0.518 -16.424 1.00 74.44 78 LEU A N 1
ATOM 611 C CA . LEU A 1 78 ? 22.334 -0.414 -17.281 1.00 74.44 78 LEU A CA 1
ATOM 612 C C . LEU A 1 78 ? 22.152 -1.884 -16.881 1.00 74.44 78 LEU A C 1
ATOM 614 O O . LEU A 1 78 ? 22.290 -2.774 -17.719 1.00 74.44 78 LEU A O 1
ATOM 618 N N . LEU A 1 79 ? 21.856 -2.151 -15.606 1.00 76.38 79 LEU A N 1
ATOM 619 C CA . LEU A 1 79 ? 21.614 -3.506 -15.105 1.00 76.38 79 LEU A CA 1
ATOM 620 C C . LEU A 1 79 ? 20.233 -4.033 -15.524 1.00 76.38 79 LEU A C 1
ATOM 622 O O . LEU A 1 79 ? 20.001 -5.241 -15.490 1.00 76.38 79 LEU A O 1
ATOM 626 N N . ILE A 1 80 ? 19.319 -3.144 -15.925 1.00 74.19 80 ILE A N 1
ATOM 627 C CA . ILE A 1 80 ? 17.960 -3.484 -16.341 1.00 74.19 80 ILE A CA 1
ATOM 628 C C . ILE A 1 80 ? 17.883 -3.397 -17.863 1.00 74.19 80 ILE A C 1
ATOM 630 O O . ILE A 1 80 ? 17.804 -2.321 -18.448 1.00 74.19 80 ILE A O 1
ATOM 634 N N . HIS A 1 81 ? 17.869 -4.550 -18.528 1.00 71.38 81 HIS A N 1
ATOM 635 C CA . HIS A 1 81 ? 17.728 -4.574 -19.979 1.00 71.38 81 HIS A CA 1
ATOM 636 C C . HIS A 1 81 ? 16.321 -4.127 -20.401 1.00 71.38 81 HIS A C 1
ATOM 638 O O . HIS A 1 81 ? 15.319 -4.737 -20.015 1.00 71.38 81 HIS A O 1
ATOM 644 N N . LYS A 1 82 ? 16.240 -3.082 -21.229 1.00 73.44 82 LYS A N 1
ATOM 645 C CA . LYS A 1 82 ? 14.978 -2.621 -21.804 1.00 73.44 82 LYS A CA 1
ATOM 646 C C . LYS A 1 82 ? 14.629 -3.465 -23.039 1.00 73.44 82 LYS A C 1
ATOM 648 O O . LYS A 1 82 ? 15.397 -3.477 -24.003 1.00 73.44 82 LYS A O 1
AT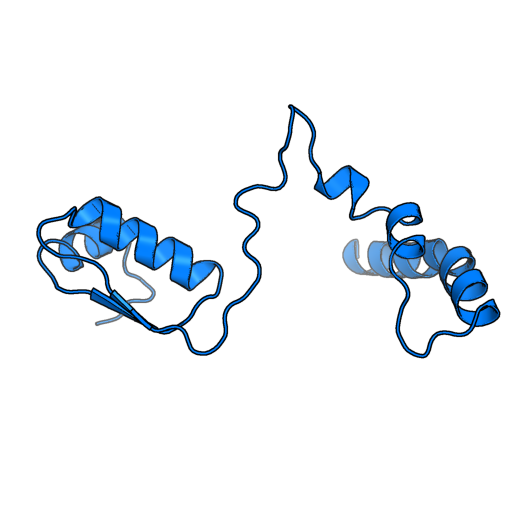OM 653 N N . PRO A 1 83 ? 13.482 -4.167 -23.052 1.00 72.06 83 PRO A N 1
ATOM 654 C CA . PRO A 1 83 ? 13.119 -5.025 -24.174 1.00 72.06 83 PRO A CA 1
ATOM 655 C C . PRO A 1 83 ? 12.920 -4.184 -25.443 1.00 72.06 83 PRO A C 1
ATOM 657 O O . PRO A 1 83 ? 12.116 -3.253 -25.457 1.00 72.06 83 PRO A O 1
ATOM 660 N N . GLY A 1 84 ? 13.665 -4.509 -26.503 1.00 73.44 84 GLY A N 1
ATOM 661 C CA . GLY A 1 84 ? 13.629 -3.795 -27.788 1.00 73.44 84 GLY A CA 1
ATOM 662 C C . GLY A 1 84 ? 14.659 -2.668 -27.941 1.00 73.44 84 GLY A C 1
ATOM 663 O O . GLY A 1 84 ? 14.709 -2.041 -28.997 1.00 73.44 84 GLY A O 1
ATOM 664 N N . GLU A 1 85 ? 15.500 -2.415 -26.934 1.00 73.06 85 GLU A N 1
ATOM 665 C CA . GLU A 1 85 ? 16.602 -1.456 -27.031 1.00 73.06 85 GLU A CA 1
ATOM 666 C C . GLU A 1 85 ? 17.875 -2.143 -27.551 1.00 73.06 85 GLU A C 1
ATOM 668 O O . GLU A 1 85 ? 18.385 -3.096 -26.961 1.00 73.06 85 GLU A O 1
ATOM 673 N N . GLY A 1 86 ? 18.389 -1.678 -28.693 1.00 79.19 86 GLY A N 1
ATOM 674 C CA . GLY A 1 86 ? 19.661 -2.152 -29.243 1.00 79.19 86 GLY A CA 1
ATOM 675 C C . GLY A 1 86 ? 20.864 -1.602 -28.469 1.00 79.19 86 GLY A C 1
ATOM 676 O O . GLY A 1 86 ? 20.788 -0.542 -27.855 1.00 79.19 86 GLY A O 1
ATOM 677 N N . PHE A 1 87 ? 22.013 -2.277 -28.560 1.00 77.81 87 PHE A N 1
ATOM 678 C CA . PHE A 1 87 ? 23.248 -1.890 -27.857 1.00 77.81 87 PHE A CA 1
ATOM 679 C C . PHE A 1 87 ? 23.653 -0.417 -28.074 1.00 77.81 87 PHE A C 1
ATOM 681 O O . PHE A 1 87 ? 23.978 0.291 -27.125 1.00 77.81 87 PHE A O 1
ATOM 688 N N . LEU A 1 88 ? 23.571 0.073 -29.316 1.00 80.50 88 LEU A N 1
ATOM 689 C CA . LEU A 1 88 ? 23.911 1.463 -29.648 1.00 80.50 88 LEU A CA 1
ATOM 690 C C . LEU A 1 88 ? 22.914 2.472 -29.071 1.00 80.50 88 LEU A C 1
ATOM 692 O O . LEU A 1 88 ? 23.318 3.554 -28.654 1.00 80.50 88 LEU A O 1
ATOM 696 N N . LEU A 1 89 ? 21.628 2.112 -29.027 1.00 75.06 89 LEU A N 1
ATOM 697 C CA . LEU A 1 89 ? 20.592 2.948 -28.424 1.00 75.06 89 LEU A CA 1
ATOM 698 C C . LEU A 1 89 ? 20.797 3.045 -26.913 1.00 75.06 89 LEU A C 1
ATOM 700 O O . LEU A 1 89 ? 20.703 4.143 -26.388 1.00 75.06 89 LEU A O 1
ATOM 704 N N . SER A 1 90 ? 21.201 1.954 -26.256 1.00 75.81 90 SER A N 1
ATOM 705 C CA . SER A 1 90 ? 21.532 1.950 -24.827 1.00 75.81 90 SER A CA 1
ATOM 706 C C . SER A 1 90 ? 22.737 2.843 -24.498 1.00 75.81 90 SER A C 1
ATOM 708 O O . SER A 1 90 ? 22.691 3.629 -23.549 1.00 75.81 90 SER A O 1
ATOM 710 N N . ILE A 1 91 ? 23.797 2.812 -25.318 1.00 78.50 91 ILE A N 1
ATOM 711 C CA . ILE A 1 91 ? 24.952 3.713 -25.155 1.00 78.50 91 ILE A CA 1
ATOM 712 C C . ILE A 1 91 ? 24.541 5.169 -25.386 1.00 78.50 91 ILE A C 1
ATOM 714 O O . ILE A 1 91 ? 24.861 6.037 -24.573 1.00 78.50 91 ILE A O 1
ATOM 718 N N . LEU A 1 92 ? 23.809 5.441 -26.470 1.00 78.00 92 LEU A N 1
ATOM 719 C CA . LEU A 1 92 ? 23.342 6.786 -26.798 1.00 78.00 92 LEU A CA 1
ATOM 720 C C . LEU A 1 92 ? 22.428 7.334 -25.696 1.00 78.00 92 LEU A C 1
ATOM 722 O O . LEU A 1 92 ? 22.620 8.461 -25.240 1.00 78.00 92 LEU A O 1
ATOM 726 N N . ALA A 1 93 ? 21.485 6.515 -25.227 1.00 72.62 93 ALA A N 1
ATOM 727 C CA . ALA A 1 93 ? 20.600 6.834 -24.124 1.00 72.62 93 ALA A CA 1
ATOM 728 C C . ALA A 1 93 ? 21.404 7.150 -22.871 1.00 72.62 93 ALA A C 1
ATOM 730 O O . ALA A 1 93 ? 21.094 8.147 -22.249 1.00 72.62 93 ALA A O 1
ATOM 731 N N . THR A 1 94 ? 22.463 6.404 -22.545 1.00 73.75 94 THR A N 1
ATOM 732 C CA . THR A 1 94 ? 23.308 6.660 -21.365 1.00 73.75 94 THR A CA 1
ATOM 733 C C . THR A 1 94 ? 24.076 7.986 -21.468 1.00 73.75 94 THR A C 1
ATOM 735 O O . THR A 1 94 ? 24.118 8.746 -20.496 1.00 73.75 94 THR A O 1
ATOM 738 N N . VAL A 1 95 ? 24.634 8.305 -22.645 1.00 78.19 95 VAL A N 1
ATOM 739 C CA . VAL A 1 95 ? 25.480 9.494 -22.881 1.00 78.19 95 VAL A CA 1
ATOM 740 C C . VAL A 1 95 ? 24.678 10.798 -22.998 1.00 78.19 95 VAL A C 1
ATOM 742 O O . VAL A 1 95 ? 25.124 11.822 -22.488 1.00 78.19 95 VAL A O 1
ATOM 745 N N . LEU A 1 96 ? 23.496 10.792 -23.633 1.00 70.88 96 LEU A N 1
ATOM 746 C CA . LEU A 1 96 ? 22.662 12.003 -23.830 1.00 70.88 96 LEU A CA 1
ATOM 747 C C . LEU A 1 96 ? 21.780 12.352 -22.623 1.00 70.88 96 LEU A C 1
ATOM 749 O O . LEU A 1 96 ? 21.180 13.420 -22.521 1.00 70.88 96 LEU A O 1
ATOM 753 N N . THR A 1 97 ? 21.699 11.430 -21.692 1.00 65.81 97 THR A N 1
ATOM 754 C CA . THR A 1 97 ? 20.855 11.459 -20.515 1.00 65.81 97 THR A CA 1
ATOM 755 C C . THR A 1 97 ? 21.082 12.631 -19.531 1.00 65.81 97 THR A C 1
ATOM 757 O O . THR A 1 97 ? 20.087 13.122 -18.987 1.00 65.81 97 THR A O 1
ATOM 760 N N . PRO A 1 98 ? 22.300 13.184 -19.323 1.00 62.50 98 PRO A N 1
ATOM 761 C CA . PRO A 1 98 ? 22.485 14.425 -18.557 1.00 62.50 98 PRO A CA 1
ATOM 762 C C . PRO A 1 98 ? 21.889 15.678 -19.229 1.00 62.50 98 PRO A C 1
ATOM 764 O O . PRO A 1 98 ? 21.430 16.576 -18.524 1.00 62.50 98 PRO A O 1
ATOM 767 N N . LEU A 1 99 ? 21.817 15.732 -20.565 1.00 58.28 99 LEU A N 1
ATOM 768 C CA . LEU A 1 99 ? 21.296 16.897 -21.301 1.00 58.28 99 LEU A CA 1
ATOM 769 C C . LEU A 1 99 ? 19.768 17.014 -21.193 1.00 58.28 99 LEU A C 1
ATOM 771 O O . LEU A 1 99 ? 19.229 18.115 -21.086 1.00 58.28 99 LEU A O 1
ATOM 775 N N . VAL A 1 100 ? 19.064 15.879 -21.160 1.00 56.91 100 VAL A N 1
ATOM 776 C CA . VAL A 1 100 ? 17.596 15.844 -21.034 1.00 56.91 100 VAL A CA 1
ATOM 777 C C . VAL A 1 100 ? 17.148 16.320 -19.647 1.00 56.91 100 VAL A C 1
ATOM 779 O O . VAL A 1 100 ? 16.185 17.075 -19.528 1.00 56.91 100 VAL A O 1
ATOM 782 N N . LEU A 1 101 ? 17.873 15.936 -18.592 1.00 54.47 101 LEU A N 1
ATOM 783 C CA . LEU A 1 101 ? 17.556 16.325 -17.213 1.00 54.47 101 LEU A CA 1
ATOM 784 C C . LEU A 1 101 ? 17.904 17.789 -16.914 1.00 54.47 101 LEU A C 1
ATOM 786 O O . LEU A 1 101 ? 17.167 18.439 -16.177 1.00 54.47 101 LEU A O 1
ATOM 790 N N . GLN A 1 102 ? 18.958 18.345 -17.524 1.00 53.78 102 GLN A N 1
ATOM 791 C CA . GLN A 1 102 ? 19.224 19.788 -17.452 1.00 53.78 102 GLN A CA 1
ATOM 792 C C . GLN A 1 102 ? 18.064 20.604 -18.029 1.00 53.78 102 GLN A C 1
ATOM 794 O O . GLN A 1 102 ? 17.647 21.582 -17.418 1.00 53.78 102 GLN A O 1
ATOM 799 N N . HIS A 1 103 ? 17.492 20.175 -19.154 1.00 44.59 103 HIS A N 1
ATOM 800 C CA . HIS A 1 103 ? 16.395 20.898 -19.793 1.00 44.59 103 HIS A CA 1
ATOM 801 C C . HIS A 1 103 ? 15.090 20.857 -18.975 1.00 44.59 103 HIS A C 1
ATOM 803 O O . HIS A 1 103 ? 14.347 21.835 -18.951 1.00 44.59 103 HIS A O 1
ATOM 809 N N . VAL A 1 104 ? 14.821 19.756 -18.263 1.00 49.16 104 VAL A N 1
ATOM 810 C CA . VAL A 1 104 ? 13.656 19.636 -17.365 1.00 49.16 104 VAL A CA 1
ATOM 811 C C . VAL A 1 104 ? 13.858 20.439 -16.078 1.00 49.16 104 VAL A C 1
ATOM 813 O O . VAL A 1 104 ? 12.945 21.139 -15.651 1.00 49.16 104 VAL A O 1
ATOM 816 N N . SER A 1 105 ? 15.059 20.419 -15.497 1.00 44.16 105 SER A N 1
ATOM 817 C CA . SER A 1 105 ? 15.385 21.234 -14.319 1.00 44.16 105 SER A CA 1
ATOM 818 C C . SER A 1 105 ? 15.350 22.739 -14.608 1.00 44.16 105 SER A C 1
ATOM 820 O O . SER A 1 105 ? 14.993 23.509 -13.726 1.00 44.16 105 SER A O 1
ATOM 822 N N . ILE A 1 106 ? 15.677 23.170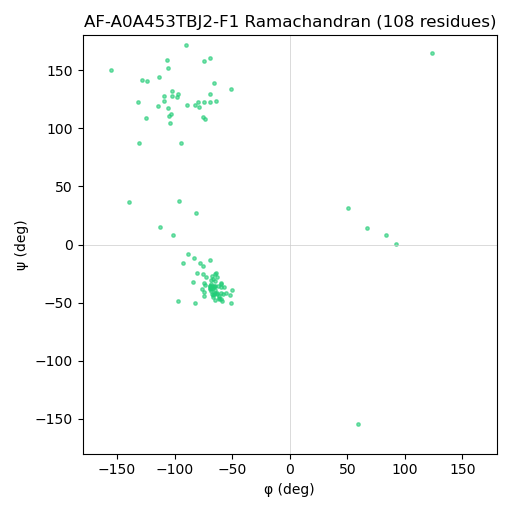 -15.833 1.00 48.69 106 ILE A N 1
ATOM 823 C CA . ILE A 1 106 ? 15.546 24.574 -16.266 1.00 48.69 106 ILE A CA 1
ATOM 824 C C . ILE A 1 106 ? 14.069 24.984 -16.383 1.00 48.69 106 ILE A C 1
ATOM 826 O O . ILE A 1 106 ? 13.715 26.093 -15.999 1.00 48.69 106 ILE A O 1
ATOM 830 N N . LEU A 1 107 ? 13.195 24.092 -16.860 1.00 44.78 107 LEU A N 1
ATOM 831 C CA . LEU A 1 107 ? 11.759 24.370 -17.000 1.00 44.78 107 LEU A CA 1
ATOM 832 C C . LEU A 1 107 ? 10.995 24.347 -15.670 1.00 44.78 107 LEU A C 1
ATOM 834 O O . LEU A 1 107 ? 9.953 24.978 -15.568 1.00 44.78 107 LEU A O 1
ATOM 838 N N . TYR A 1 108 ? 11.491 23.626 -14.664 1.00 41.62 108 TYR A N 1
ATOM 839 C CA . TYR A 1 108 ? 10.842 23.522 -13.351 1.00 41.62 108 TYR A CA 1
ATOM 840 C C . TYR A 1 108 ? 11.270 24.625 -12.363 1.00 41.62 108 TYR A C 1
ATOM 842 O O . TYR A 1 108 ? 10.715 24.722 -11.272 1.00 41.62 108 TYR A O 1
ATOM 850 N N . ASN A 1 109 ? 12.272 25.431 -12.728 1.00 45.19 109 ASN A N 1
ATOM 851 C CA . ASN A 1 109 ? 12.800 26.547 -11.932 1.00 45.19 109 ASN A CA 1
ATOM 852 C C . ASN A 1 109 ? 12.521 27.922 -12.578 1.00 45.19 109 ASN A C 1
ATOM 854 O O . ASN A 1 109 ? 13.142 28.915 -12.197 1.00 45.19 109 ASN A O 1
ATOM 858 N N . SER A 1 110 ? 11.608 27.970 -13.556 1.00 42.69 110 SER A N 1
ATOM 859 C CA . SER A 1 110 ? 11.022 29.184 -14.142 1.00 42.69 110 SER A CA 1
ATOM 860 C C . SER A 1 110 ? 9.531 29.240 -13.845 1.00 42.69 110 SER A C 1
ATOM 862 O O . SER A 1 110 ? 9.012 30.376 -13.878 1.00 42.69 110 SER A O 1
#

pLDDT: mean 79.97, std 13.5, range [41.62, 95.12]

Mean predicted aligned error: 10.95 Å

Radius of gyration: 21.65 Å; Cα contacts (8 Å, |Δi|>4): 74; chains: 1; bounding box: 48×38×46 Å

Solvent-accessible surface area (backbone atoms only — not comparable to full-atom values): 6926 Å² total; per-residue (Å²): 133,70,70,90,78,55,51,70,68,62,50,51,64,67,49,46,90,45,83,45,75,42,80,47,60,47,73,68,43,50,53,52,44,50,53,46,29,68,68,33,40,86,86,36,59,53,45,73,47,67,89,62,92,64,92,82,75,96,62,59,64,54,96,92,40,60,46,54,74,54,63,74,30,77,70,39,51,73,74,52,81,59,91,90,64,50,76,67,54,52,51,50,52,64,70,52,46,66,62,58,52,52,56,51,56,56,64,76,76,109

Secondary structure (DSSP, 8-state):
--GGG--HHHHHHHHTT---EEE--SHHHHHHHHHHHHHHTTTSPPEEE-SS-----S-SEETTEETHHHHTSHHHHHHSPPTT--HHHHHHHHHHHHHHHHHHHHHTT-

Organism: Aegilops tauschii subsp. strangulata (NCBI:txid200361)